Protein AF-A0A1M3PMY9-F1 (afdb_monomer_lite)

Structure (mmCIF, N/CA/C/O backbone):
data_AF-A0A1M3PMY9-F1
#
_entry.id   AF-A0A1M3PMY9-F1
#
loop_
_atom_site.group_PDB
_atom_site.id
_atom_site.type_symbol
_atom_site.label_atom_id
_atom_site.label_alt_id
_atom_site.label_comp_id
_atom_site.label_asym_id
_atom_site.label_entity_id
_atom_site.label_seq_id
_atom_site.pdbx_PDB_ins_code
_atom_site.Cartn_x
_atom_site.Cartn_y
_atom_site.Cartn_z
_atom_site.occupancy
_atom_site.B_iso_or_equiv
_atom_site.auth_seq_id
_atom_site.auth_comp_id
_atom_site.auth_asym_id
_atom_site.auth_atom_id
_atom_site.pdbx_PDB_model_num
ATOM 1 N N . MET A 1 1 ? 78.419 -14.421 -3.689 1.00 42.69 1 MET A N 1
ATOM 2 C CA . MET A 1 1 ? 77.241 -13.734 -4.264 1.00 42.69 1 MET A CA 1
ATOM 3 C C . MET A 1 1 ? 76.016 -14.250 -3.534 1.00 42.69 1 MET A C 1
ATOM 5 O O . MET A 1 1 ? 75.749 -15.440 -3.606 1.00 42.69 1 MET A O 1
ATOM 9 N N . VAL A 1 2 ? 75.367 -13.396 -2.744 1.00 37.84 2 VAL A N 1
ATOM 10 C CA . VAL A 1 2 ? 74.189 -13.739 -1.932 1.00 37.84 2 VAL A CA 1
ATOM 11 C C . VAL A 1 2 ? 72.950 -13.331 -2.726 1.00 37.84 2 VAL A C 1
ATOM 13 O O . VAL A 1 2 ? 72.826 -12.165 -3.094 1.00 37.84 2 VAL A O 1
ATOM 16 N N . LEU A 1 3 ? 72.078 -14.292 -3.039 1.00 40.91 3 LEU A N 1
ATOM 17 C CA . LEU A 1 3 ? 70.825 -14.070 -3.760 1.00 40.91 3 LEU A CA 1
ATOM 18 C C . LEU A 1 3 ? 69.735 -13.730 -2.732 1.00 40.91 3 LEU A C 1
ATOM 20 O O . LEU A 1 3 ? 69.385 -14.564 -1.899 1.00 40.91 3 LEU A O 1
ATOM 24 N N . ALA A 1 4 ? 69.258 -12.487 -2.748 1.00 42.19 4 ALA A N 1
ATOM 25 C CA . ALA A 1 4 ? 68.254 -11.982 -1.818 1.00 42.19 4 ALA A CA 1
ATOM 26 C C . ALA A 1 4 ? 66.830 -12.354 -2.269 1.00 42.19 4 ALA A C 1
ATOM 28 O O . ALA A 1 4 ? 66.429 -12.052 -3.392 1.00 42.19 4 ALA A O 1
ATOM 29 N N . CYS A 1 5 ? 66.060 -12.964 -1.362 1.00 43.81 5 CYS A N 1
ATOM 30 C CA . CYS A 1 5 ? 64.600 -13.006 -1.407 1.00 43.81 5 CYS A CA 1
ATOM 31 C C . CYS A 1 5 ? 64.038 -11.580 -1.325 1.00 43.81 5 CYS A C 1
ATOM 33 O O . CYS A 1 5 ? 64.353 -10.859 -0.380 1.00 43.81 5 CYS A O 1
ATOM 35 N N . LEU A 1 6 ? 63.158 -11.199 -2.252 1.00 43.50 6 LEU A N 1
ATOM 36 C CA . LEU A 1 6 ? 62.358 -9.979 -2.143 1.00 43.50 6 LEU A CA 1
ATOM 37 C C . LEU A 1 6 ? 60.877 -10.321 -2.299 1.00 43.50 6 LEU A C 1
ATOM 39 O O . LEU A 1 6 ? 60.413 -10.774 -3.343 1.00 43.50 6 LEU A O 1
ATOM 43 N N . MET A 1 7 ? 60.179 -10.141 -1.180 1.00 42.00 7 MET A N 1
ATOM 44 C CA . MET A 1 7 ? 58.737 -10.227 -1.010 1.00 42.00 7 MET A CA 1
ATOM 45 C C . MET A 1 7 ? 58.023 -9.107 -1.778 1.00 42.00 7 MET A C 1
ATOM 47 O O . MET A 1 7 ? 58.527 -7.991 -1.895 1.00 42.00 7 MET A O 1
ATOM 51 N N . ALA A 1 8 ? 56.819 -9.417 -2.256 1.00 44.62 8 ALA A N 1
ATOM 52 C CA . ALA A 1 8 ? 55.877 -8.470 -2.841 1.00 44.62 8 ALA A CA 1
ATOM 53 C C . ALA A 1 8 ? 55.424 -7.392 -1.837 1.00 44.62 8 ALA A C 1
ATOM 55 O O . ALA A 1 8 ? 55.415 -7.628 -0.627 1.00 44.62 8 ALA A O 1
ATOM 56 N N . PRO A 1 9 ? 54.883 -6.276 -2.350 1.00 41.00 9 PRO A N 1
ATOM 57 C CA . PRO A 1 9 ? 53.595 -5.837 -1.832 1.00 41.00 9 PRO A CA 1
ATOM 58 C C . PRO A 1 9 ? 52.568 -5.670 -2.957 1.00 41.00 9 PRO A C 1
ATOM 60 O O . PRO A 1 9 ? 52.770 -4.956 -3.945 1.00 41.00 9 PRO A O 1
ATOM 63 N N . ALA A 1 10 ? 51.435 -6.348 -2.766 1.00 44.97 10 ALA A N 1
ATOM 64 C CA . ALA A 1 10 ? 50.210 -6.143 -3.517 1.00 44.97 10 ALA A CA 1
ATOM 65 C C . ALA A 1 10 ? 49.836 -4.657 -3.470 1.00 44.97 10 ALA A C 1
ATOM 67 O O . ALA A 1 10 ? 49.647 -4.083 -2.398 1.00 44.97 10 ALA A O 1
ATOM 68 N N . HIS A 1 11 ? 49.761 -4.028 -4.639 1.00 41.50 11 HIS A N 1
ATOM 69 C CA . HIS A 1 11 ? 49.242 -2.676 -4.757 1.00 41.50 11 HIS A CA 1
ATOM 70 C C . HIS A 1 11 ? 47.743 -2.717 -4.457 1.00 41.50 11 HIS A C 1
ATOM 72 O O . HIS A 1 11 ? 46.951 -3.223 -5.251 1.00 41.50 11 HIS A O 1
ATOM 78 N N . ALA A 1 12 ? 47.363 -2.202 -3.289 1.00 42.66 12 ALA A N 1
ATOM 79 C CA . ALA A 1 12 ? 45.987 -1.850 -2.993 1.00 42.66 12 ALA A CA 1
ATOM 80 C C . ALA A 1 12 ? 45.565 -0.750 -3.977 1.00 42.66 12 ALA A C 1
ATOM 82 O O . ALA A 1 12 ? 46.104 0.357 -3.953 1.00 42.66 12 ALA A O 1
ATOM 83 N N . GLN A 1 13 ? 44.637 -1.071 -4.877 1.00 45.00 13 GLN A N 1
ATOM 84 C CA . GLN A 1 13 ? 43.994 -0.058 -5.704 1.00 45.00 13 GLN A CA 1
ATOM 85 C C . GLN A 1 13 ? 43.184 0.878 -4.793 1.00 45.00 13 GLN A C 1
ATOM 87 O O . GLN A 1 13 ? 42.475 0.391 -3.907 1.00 45.00 13 GLN A O 1
ATOM 92 N N . PRO A 1 14 ? 43.263 2.205 -4.977 1.00 42.38 14 PRO A N 1
ATOM 93 C CA . PRO A 1 14 ? 42.414 3.128 -4.245 1.00 42.38 14 PRO A CA 1
ATOM 94 C C . PRO A 1 14 ? 40.963 2.927 -4.694 1.00 42.38 14 PRO A C 1
ATOM 96 O O . PRO A 1 14 ? 40.607 3.209 -5.837 1.00 42.38 14 PRO A O 1
ATOM 99 N N . VAL A 1 15 ? 40.125 2.423 -3.786 1.00 52.16 15 VAL A N 1
ATOM 100 C CA . VAL A 1 15 ? 38.668 2.431 -3.942 1.00 52.16 15 VAL A CA 1
ATOM 101 C C . VAL A 1 15 ? 38.240 3.895 -3.919 1.00 52.16 15 VAL A C 1
ATOM 103 O O . VAL A 1 15 ? 38.263 4.542 -2.871 1.00 52.16 15 VAL A O 1
ATOM 106 N N . ALA A 1 16 ? 37.921 4.440 -5.091 1.00 47.22 16 ALA A N 1
ATOM 107 C CA . ALA A 1 16 ? 37.333 5.765 -5.196 1.00 47.22 16 ALA A CA 1
ATOM 108 C C . ALA A 1 16 ? 35.998 5.785 -4.426 1.00 47.22 16 ALA A C 1
ATOM 110 O O . ALA A 1 16 ? 35.236 4.818 -4.513 1.00 47.22 16 ALA A O 1
ATOM 111 N N . PRO A 1 17 ? 35.694 6.852 -3.670 1.00 42.84 17 PRO A N 1
ATOM 112 C CA . PRO A 1 17 ? 34.413 6.973 -2.992 1.00 42.84 17 PRO A CA 1
ATOM 113 C C . PRO A 1 17 ? 33.305 7.077 -4.046 1.00 42.84 17 PRO A C 1
ATOM 115 O O . PRO A 1 17 ? 33.266 8.032 -4.821 1.00 42.84 17 PRO A O 1
ATOM 118 N N . SER A 1 18 ? 32.424 6.077 -4.096 1.00 43.97 18 SER A N 1
ATOM 119 C CA . SER A 1 18 ? 31.231 6.099 -4.941 1.00 43.97 18 SER A CA 1
ATOM 120 C C . SER A 1 18 ? 30.396 7.337 -4.610 1.00 43.97 18 SER A C 1
ATOM 122 O O . SER A 1 18 ? 29.996 7.542 -3.462 1.00 43.97 18 SER A O 1
ATOM 124 N N . ALA A 1 19 ? 30.148 8.174 -5.617 1.00 38.25 19 ALA A N 1
ATOM 125 C CA . ALA A 1 19 ? 29.196 9.268 -5.519 1.00 38.25 19 ALA A CA 1
ATOM 126 C C . ALA A 1 19 ? 27.794 8.705 -5.194 1.00 38.25 19 ALA A C 1
ATOM 128 O O . ALA A 1 19 ? 27.463 7.602 -5.634 1.00 38.25 19 ALA A O 1
ATOM 129 N N . PRO A 1 20 ? 26.932 9.444 -4.474 1.00 45.59 20 PRO A N 1
ATOM 130 C CA . PRO A 1 20 ? 25.605 8.971 -4.057 1.00 45.59 20 PRO A CA 1
ATOM 131 C C . PRO A 1 20 ? 24.58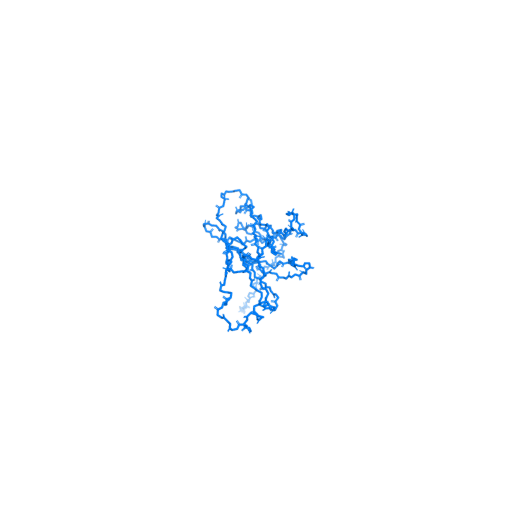1 8.787 -5.206 1.00 45.59 20 PRO A C 1
ATOM 133 O O . PRO A 1 20 ? 23.383 8.734 -4.948 1.00 45.59 20 PRO A O 1
ATOM 136 N N . GLY A 1 21 ? 25.023 8.684 -6.466 1.00 41.56 21 GLY A N 1
ATOM 137 C CA . GLY A 1 21 ? 24.173 8.568 -7.659 1.00 41.56 21 GLY A CA 1
ATOM 138 C C . GLY A 1 21 ? 24.141 7.195 -8.346 1.00 41.56 21 GLY A C 1
ATOM 139 O O . GLY A 1 21 ? 23.294 6.995 -9.207 1.00 41.56 21 GLY A O 1
ATOM 140 N N . ASP A 1 22 ? 24.997 6.237 -7.970 1.00 38.91 22 ASP A N 1
ATOM 141 C CA . ASP A 1 22 ? 25.243 5.014 -8.768 1.00 38.91 22 ASP A CA 1
ATOM 142 C C . ASP A 1 22 ? 24.515 3.736 -8.291 1.00 38.91 22 ASP A C 1
ATOM 144 O O . ASP A 1 22 ? 24.884 2.623 -8.660 1.00 38.91 22 ASP A O 1
ATOM 148 N N . LEU A 1 23 ? 23.454 3.849 -7.484 1.00 45.88 23 LEU A N 1
ATOM 149 C CA . LEU A 1 23 ? 22.670 2.679 -7.034 1.00 45.88 23 LEU A CA 1
ATOM 150 C C . LEU A 1 23 ? 21.370 2.447 -7.820 1.00 45.88 23 LEU A C 1
ATOM 152 O O . LEU A 1 23 ? 20.633 1.502 -7.530 1.00 45.88 23 LEU A O 1
ATOM 156 N N . ILE A 1 24 ? 21.083 3.268 -8.832 1.00 49.84 24 ILE A N 1
ATOM 157 C CA . ILE A 1 24 ? 19.948 3.059 -9.739 1.00 49.84 24 ILE A CA 1
ATOM 158 C C . ILE A 1 24 ? 20.391 2.048 -10.803 1.00 49.84 24 ILE A C 1
ATOM 160 O O . ILE A 1 24 ? 20.756 2.399 -11.921 1.00 49.84 24 ILE A O 1
ATOM 164 N N . GLY A 1 25 ? 20.433 0.766 -10.430 1.00 51.59 25 GLY A N 1
ATOM 165 C CA . GLY A 1 25 ? 20.660 -0.315 -11.391 1.00 51.59 25 GLY A CA 1
ATOM 166 C C . GLY A 1 25 ? 19.602 -0.287 -12.501 1.00 51.59 25 GLY A C 1
ATOM 167 O O . GLY A 1 25 ? 18.469 0.137 -12.260 1.00 51.59 25 GLY A O 1
ATOM 168 N N . ALA A 1 26 ? 19.957 -0.770 -13.697 1.00 58.06 26 ALA A N 1
ATOM 169 C CA . ALA A 1 26 ? 19.119 -0.765 -14.909 1.00 58.06 26 ALA A CA 1
ATOM 170 C C . ALA A 1 26 ? 17.713 -1.388 -14.736 1.00 58.06 26 ALA A C 1
ATOM 172 O O . ALA A 1 26 ? 16.819 -1.147 -15.539 1.00 58.06 26 ALA A O 1
ATOM 173 N N . ASP A 1 27 ? 17.503 -2.139 -13.656 1.00 73.19 27 ASP A N 1
ATOM 174 C CA . ASP A 1 27 ? 16.260 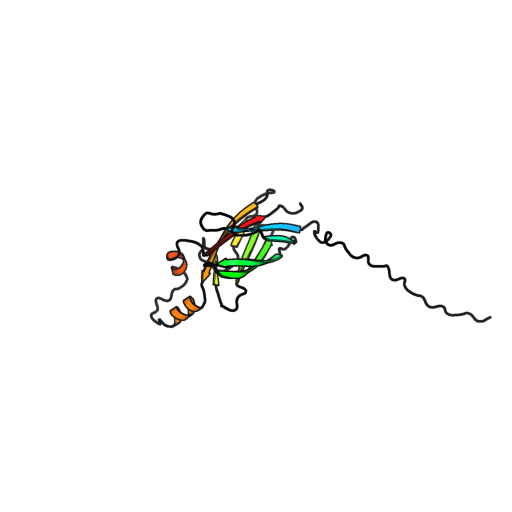-2.836 -13.332 1.00 73.19 27 ASP A CA 1
ATOM 175 C C . ASP A 1 27 ? 15.493 -2.215 -12.152 1.00 73.19 27 ASP A C 1
ATOM 177 O O . ASP A 1 27 ? 14.649 -2.865 -11.526 1.00 73.19 27 ASP A O 1
ATOM 181 N N . THR A 1 28 ? 15.788 -0.962 -11.806 1.00 83.50 28 THR A N 1
ATOM 182 C CA . THR A 1 28 ? 15.063 -0.239 -10.757 1.00 83.50 28 THR A CA 1
ATOM 183 C C . THR A 1 28 ? 13.825 0.471 -11.309 1.00 83.50 28 THR A C 1
ATOM 185 O O . THR A 1 28 ? 13.784 0.969 -12.433 1.00 83.50 28 THR A O 1
ATOM 188 N N . ARG A 1 29 ? 12.768 0.488 -10.500 1.00 86.88 29 ARG A N 1
ATOM 189 C CA . ARG A 1 29 ? 11.510 1.195 -10.737 1.00 86.88 29 ARG A CA 1
ATOM 190 C C . ARG A 1 29 ? 11.345 2.259 -9.675 1.00 86.88 29 ARG A C 1
ATOM 192 O O . ARG A 1 29 ? 11.415 1.956 -8.485 1.00 86.88 29 ARG A O 1
ATOM 199 N N . LEU A 1 30 ? 11.068 3.485 -10.101 1.00 90.38 30 LEU A N 1
ATOM 200 C CA . LEU A 1 30 ? 10.654 4.530 -9.179 1.00 90.38 30 LEU A CA 1
ATOM 201 C C . LEU A 1 30 ? 9.173 4.342 -8.840 1.00 90.38 30 LEU A C 1
ATOM 203 O O . LEU A 1 30 ? 8.321 4.280 -9.734 1.00 90.38 30 LEU A O 1
ATOM 207 N N . VAL A 1 31 ? 8.875 4.255 -7.548 1.00 93.00 31 VAL A N 1
ATOM 208 C CA . VAL A 1 31 ? 7.508 4.246 -7.033 1.00 93.00 31 VAL A CA 1
ATOM 209 C C . VAL A 1 31 ? 7.300 5.504 -6.217 1.00 93.00 31 VAL A C 1
ATOM 211 O O . VAL A 1 31 ? 7.995 5.734 -5.227 1.00 93.00 31 VAL A O 1
ATOM 214 N N . LYS A 1 32 ? 6.324 6.307 -6.629 1.00 95.50 32 LYS A N 1
ATOM 215 C CA . LYS A 1 32 ? 5.895 7.487 -5.890 1.00 95.50 32 LYS A CA 1
ATOM 216 C C . LYS A 1 32 ? 4.627 7.162 -5.114 1.00 95.50 32 LYS A C 1
ATOM 218 O O . LYS A 1 32 ? 3.661 6.648 -5.675 1.00 95.50 32 LYS A O 1
ATOM 223 N N . ILE A 1 33 ? 4.657 7.433 -3.817 1.00 96.44 33 ILE A N 1
ATOM 224 C CA . ILE A 1 33 ? 3.622 7.067 -2.854 1.00 96.44 33 ILE A CA 1
ATOM 225 C C . ILE A 1 33 ? 3.094 8.351 -2.235 1.00 96.44 33 ILE A C 1
ATOM 227 O O . ILE A 1 33 ? 3.855 9.153 -1.697 1.00 96.44 33 ILE A O 1
ATOM 231 N N . ILE A 1 34 ? 1.786 8.555 -2.322 1.00 96.50 34 ILE A N 1
ATOM 232 C CA . ILE A 1 34 ? 1.131 9.779 -1.869 1.00 96.50 34 ILE A CA 1
ATOM 233 C C . ILE A 1 34 ? -0.010 9.373 -0.951 1.00 96.50 34 ILE A C 1
ATOM 235 O O . ILE A 1 34 ? -0.890 8.621 -1.367 1.00 96.50 34 ILE A O 1
ATOM 239 N N . GLN A 1 35 ? -0.020 9.868 0.284 1.00 96.00 35 GLN A N 1
ATOM 240 C CA . GLN A 1 35 ? -1.216 9.763 1.108 1.00 96.00 35 GLN A CA 1
ATOM 241 C C . GLN A 1 35 ? -2.253 10.769 0.605 1.00 96.00 35 GLN A C 1
ATOM 243 O O . GLN A 1 35 ? -1.920 11.928 0.371 1.00 96.00 35 GLN A O 1
ATOM 248 N N . LEU A 1 36 ? -3.497 10.334 0.430 1.00 95.38 36 LEU A N 1
ATOM 249 C CA . LEU A 1 36 ? -4.610 11.206 0.073 1.00 95.38 36 LEU A CA 1
ATOM 250 C C . LEU A 1 36 ? -5.515 11.444 1.283 1.00 95.38 36 LEU A C 1
ATOM 252 O O . LEU A 1 36 ? -5.692 10.566 2.129 1.00 95.38 36 LEU A O 1
ATOM 256 N N . GLY A 1 37 ? -6.093 12.640 1.336 1.00 90.62 37 GLY A N 1
ATOM 257 C CA . GLY A 1 37 ? -7.127 13.011 2.291 1.00 90.62 37 GLY A CA 1
ATOM 258 C C . GLY A 1 37 ? -8.540 12.692 1.796 1.00 90.62 37 GLY A C 1
ATOM 259 O O . GLY A 1 37 ? -8.717 12.202 0.679 1.00 90.62 37 GLY A O 1
ATOM 260 N N . PRO A 1 38 ? -9.571 13.006 2.603 1.00 81.56 38 PRO A N 1
ATOM 261 C CA . PRO A 1 38 ? -10.967 12.689 2.287 1.00 81.56 38 PRO A CA 1
ATOM 262 C C . PRO A 1 38 ? -11.521 13.332 1.005 1.00 81.56 38 PRO A C 1
ATOM 264 O O . PRO A 1 38 ? -12.530 12.863 0.491 1.00 81.56 38 PRO A O 1
ATOM 267 N N . ALA A 1 39 ? -10.895 14.397 0.493 1.00 83.94 39 ALA A N 1
ATOM 268 C CA . ALA A 1 39 ? -11.256 15.043 -0.773 1.00 83.94 39 ALA A CA 1
ATOM 269 C C . ALA A 1 39 ? -10.230 14.747 -1.887 1.00 83.94 39 ALA A C 1
ATOM 271 O O . ALA A 1 39 ? -10.051 15.557 -2.794 1.00 83.94 39 ALA A O 1
ATOM 272 N N . GLU A 1 40 ? -9.524 13.614 -1.786 1.00 85.19 40 GLU A N 1
ATOM 273 C CA . GLU A 1 40 ? -8.493 13.146 -2.726 1.00 85.19 40 GLU A CA 1
ATOM 274 C C . GLU A 1 40 ? -7.300 14.101 -2.914 1.00 85.19 40 GLU A C 1
ATOM 276 O O . GLU A 1 40 ? -6.496 13.952 -3.839 1.00 85.19 40 GLU A O 1
ATOM 281 N N . GLN A 1 41 ? -7.137 15.068 -2.013 1.00 91.62 41 GLN A N 1
ATOM 282 C CA . GLN A 1 41 ? -5.982 15.953 -2.012 1.00 91.62 41 GLN A CA 1
ATOM 283 C C . GLN A 1 41 ? -4.764 15.250 -1.392 1.00 91.62 41 GLN A C 1
ATOM 285 O O . GLN A 1 41 ? -4.922 14.528 -0.404 1.00 91.62 41 GLN A O 1
ATOM 290 N N . PRO A 1 42 ? -3.544 15.469 -1.912 1.00 92.62 42 PRO A N 1
ATOM 291 C CA . PRO A 1 42 ? -2.328 15.002 -1.260 1.00 92.62 42 PRO A CA 1
ATOM 292 C C . PRO A 1 42 ? -2.226 15.519 0.177 1.00 92.62 42 PRO A C 1
ATOM 294 O O . PRO A 1 42 ? -2.395 16.711 0.441 1.00 92.62 42 PRO A O 1
ATOM 297 N N . MET A 1 43 ? -1.937 14.611 1.101 1.00 91.00 43 MET A N 1
ATOM 298 C CA . MET A 1 43 ? -1.603 14.908 2.485 1.00 91.00 43 MET A CA 1
ATOM 299 C C . MET A 1 43 ? -0.090 14.793 2.654 1.00 91.00 43 MET A C 1
ATOM 301 O O . MET A 1 43 ? 0.451 13.690 2.690 1.00 91.00 43 MET A O 1
ATOM 305 N N . GLY A 1 44 ? 0.580 15.940 2.768 1.00 87.44 44 GLY A N 1
ATOM 306 C CA . GLY A 1 44 ? 2.034 16.011 2.912 1.00 87.44 44 GLY A CA 1
ATOM 307 C C . GLY A 1 44 ? 2.801 15.745 1.615 1.00 87.44 44 GLY A C 1
ATOM 308 O O . GLY A 1 44 ? 2.229 15.687 0.523 1.00 87.44 44 GLY A O 1
ATOM 309 N N . ASP A 1 45 ? 4.119 15.616 1.756 1.00 90.06 45 ASP A N 1
ATOM 310 C CA . ASP A 1 45 ? 5.016 15.396 0.628 1.00 90.06 45 ASP A CA 1
ATOM 311 C C . ASP A 1 45 ? 4.975 13.934 0.150 1.00 90.06 45 ASP A C 1
ATOM 313 O O . ASP A 1 45 ? 4.917 13.010 0.969 1.00 90.06 45 ASP A O 1
ATOM 317 N N . PRO A 1 46 ? 5.036 13.690 -1.172 1.00 93.19 46 PRO A N 1
ATOM 318 C CA . PRO A 1 46 ? 5.177 12.346 -1.711 1.00 93.19 46 PRO A CA 1
ATOM 319 C C . PRO A 1 46 ? 6.446 11.652 -1.215 1.00 93.19 46 PRO A C 1
ATOM 321 O O . PRO A 1 46 ? 7.521 12.250 -1.172 1.00 93.19 46 PRO A O 1
ATOM 324 N N . VAL A 1 47 ? 6.339 10.355 -0.940 1.00 94.50 47 VAL A N 1
ATOM 325 C CA . VAL A 1 47 ? 7.495 9.496 -0.675 1.00 94.50 47 VAL A CA 1
ATOM 326 C C . VAL A 1 47 ? 7.885 8.798 -1.970 1.00 94.50 47 VAL A C 1
ATOM 328 O O . VAL A 1 47 ? 7.080 8.079 -2.561 1.00 94.50 47 VAL A O 1
ATOM 331 N N . GLU A 1 48 ? 9.123 8.995 -2.409 1.00 93.81 48 GLU A N 1
ATOM 332 C CA . GLU A 1 48 ? 9.669 8.343 -3.598 1.00 93.81 48 GLU A CA 1
ATOM 333 C C . GLU A 1 48 ? 10.661 7.255 -3.196 1.00 93.81 48 GLU A C 1
ATOM 335 O O . GLU A 1 48 ? 11.548 7.465 -2.367 1.00 93.81 48 GLU A O 1
ATOM 340 N N . VAL A 1 49 ? 10.482 6.066 -3.768 1.00 92.56 49 VAL A N 1
ATOM 341 C CA . VAL A 1 49 ? 11.271 4.882 -3.433 1.00 92.56 49 VAL A CA 1
ATOM 342 C C . VAL A 1 49 ? 11.765 4.247 -4.722 1.00 92.56 49 VAL A C 1
ATOM 344 O O . VAL A 1 49 ? 10.977 3.917 -5.609 1.00 92.56 49 VAL A O 1
ATOM 347 N N . ALA A 1 50 ? 13.079 4.070 -4.825 1.00 91.44 50 ALA A N 1
ATOM 348 C CA . ALA A 1 50 ? 13.686 3.284 -5.887 1.00 91.44 50 ALA A CA 1
ATOM 349 C C . ALA A 1 50 ? 13.635 1.803 -5.495 1.00 91.44 50 ALA A C 1
ATOM 351 O O . ALA A 1 50 ? 14.217 1.388 -4.492 1.00 91.44 50 ALA A O 1
ATOM 352 N N . CYS A 1 51 ? 12.914 1.007 -6.276 1.00 91.00 51 CYS A N 1
ATOM 353 C CA . CYS A 1 51 ? 12.659 -0.396 -5.989 1.00 91.00 51 CYS A CA 1
ATOM 354 C C . CYS A 1 51 ? 13.321 -1.272 -7.055 1.00 91.00 51 CYS A C 1
ATOM 356 O O . CYS A 1 51 ? 13.089 -1.032 -8.237 1.00 91.00 51 CYS A O 1
ATOM 358 N N . PRO A 1 52 ? 14.123 -2.290 -6.699 1.00 90.81 52 PRO A N 1
ATOM 359 C CA . PRO A 1 52 ? 14.658 -3.226 -7.685 1.00 90.81 52 PRO A CA 1
ATOM 360 C C . PRO A 1 52 ? 13.529 -4.041 -8.334 1.00 90.81 52 PRO A C 1
ATOM 362 O O . PRO A 1 52 ? 12.390 -4.042 -7.860 1.00 90.81 52 PRO A O 1
ATOM 365 N N . ALA A 1 53 ? 13.849 -4.791 -9.390 1.00 86.50 53 ALA A N 1
ATOM 366 C CA . ALA A 1 53 ? 12.873 -5.591 -10.132 1.00 86.50 53 ALA A CA 1
ATOM 367 C C . ALA A 1 53 ? 12.113 -6.630 -9.293 1.00 86.50 53 ALA A C 1
ATOM 369 O O . ALA A 1 53 ? 11.036 -7.049 -9.702 1.00 86.50 53 ALA A O 1
ATOM 370 N N . SER A 1 54 ? 12.628 -7.039 -8.130 1.00 89.75 54 SER A N 1
ATOM 371 C CA . SER A 1 54 ? 11.925 -7.929 -7.196 1.00 89.75 54 SER A CA 1
ATOM 372 C C . SER A 1 54 ? 10.922 -7.203 -6.291 1.00 89.75 54 SER A C 1
ATOM 374 O O . SER A 1 54 ? 10.013 -7.838 -5.754 1.00 89.75 54 SER A O 1
ATOM 376 N N . GLY A 1 55 ? 11.049 -5.884 -6.134 1.00 92.56 55 GLY A N 1
ATOM 377 C CA . GLY A 1 55 ? 10.285 -5.087 -5.182 1.00 92.56 55 GLY A CA 1
ATOM 378 C C . GLY A 1 55 ? 11.123 -4.532 -4.029 1.00 92.56 55 GLY A C 1
ATOM 379 O O . GLY A 1 55 ? 12.338 -4.686 -3.976 1.00 92.56 55 GLY A O 1
ATOM 380 N N . CYS A 1 56 ? 10.475 -3.841 -3.102 1.00 94.25 56 CYS A N 1
ATOM 381 C CA . CYS A 1 56 ? 11.118 -3.067 -2.044 1.00 94.25 56 CYS A CA 1
ATOM 382 C C . CYS A 1 56 ? 10.212 -2.958 -0.817 1.00 94.25 56 CYS A C 1
ATOM 384 O O . CYS A 1 56 ? 9.017 -3.267 -0.860 1.00 94.25 56 CYS A O 1
ATOM 386 N N . GLN A 1 57 ? 10.783 -2.456 0.274 1.00 95.38 57 GLN A N 1
ATOM 387 C CA . GLN A 1 57 ? 10.027 -2.020 1.437 1.00 95.38 57 GLN A CA 1
ATOM 388 C C . GLN A 1 57 ? 10.324 -0.554 1.735 1.00 95.38 57 GLN A C 1
ATOM 390 O O . GLN A 1 57 ? 11.455 -0.103 1.565 1.00 95.38 57 GLN A O 1
ATOM 395 N N . ALA A 1 58 ? 9.316 0.171 2.205 1.00 93.88 58 ALA A N 1
ATOM 396 C CA . ALA A 1 58 ? 9.432 1.569 2.588 1.00 93.88 58 ALA A CA 1
ATOM 397 C C . ALA A 1 58 ? 8.704 1.819 3.906 1.00 93.88 58 ALA A C 1
ATOM 399 O O . ALA A 1 58 ? 7.562 1.394 4.091 1.00 93.88 58 ALA A O 1
ATOM 400 N N . LEU A 1 59 ? 9.368 2.512 4.830 1.00 93.50 59 LEU A N 1
ATOM 401 C CA . LEU A 1 59 ? 8.739 2.978 6.057 1.00 93.50 59 LEU A CA 1
ATOM 402 C C . LEU A 1 59 ? 8.044 4.311 5.771 1.00 93.50 59 LEU A C 1
ATOM 404 O O . LEU A 1 59 ? 8.703 5.315 5.519 1.00 93.50 59 LEU A O 1
ATOM 408 N N . LEU A 1 60 ? 6.718 4.309 5.811 1.00 93.19 60 LEU A N 1
ATOM 409 C CA . LEU A 1 60 ? 5.879 5.457 5.511 1.00 93.19 60 LEU A CA 1
ATOM 410 C C . LEU A 1 60 ? 5.399 6.129 6.802 1.00 93.19 60 LEU A C 1
ATOM 412 O O . LEU A 1 60 ? 4.800 5.452 7.647 1.00 93.19 60 LEU A O 1
ATOM 416 N N . PRO A 1 61 ? 5.624 7.443 6.966 1.00 91.69 61 PRO A N 1
ATOM 417 C CA . PRO A 1 61 ? 4.904 8.242 7.945 1.00 91.69 61 PRO A CA 1
ATOM 418 C C . PRO A 1 61 ? 3.513 8.559 7.382 1.00 91.69 61 PRO A C 1
ATOM 420 O O . PRO A 1 61 ? 3.393 9.333 6.438 1.00 91.69 61 PRO A O 1
ATOM 423 N N . LEU A 1 62 ? 2.467 7.948 7.936 1.00 91.19 62 LEU A N 1
ATOM 424 C CA . LEU A 1 62 ? 1.083 8.174 7.513 1.00 91.19 62 LEU A CA 1
ATOM 425 C C . LEU A 1 62 ? 0.290 8.807 8.651 1.00 91.19 62 LEU A C 1
ATOM 427 O O . LEU A 1 62 ? 0.512 8.496 9.817 1.00 91.19 62 LEU A O 1
ATOM 431 N N . THR A 1 63 ? -0.655 9.678 8.320 1.00 89.12 63 THR A N 1
ATOM 432 C CA . THR A 1 63 ? -1.565 10.272 9.308 1.00 89.12 63 THR A CA 1
ATOM 433 C C . THR A 1 63 ? -2.850 9.457 9.382 1.00 89.12 63 THR A C 1
ATOM 435 O O . THR A 1 63 ? -3.511 9.277 8.365 1.00 89.12 63 THR A O 1
ATOM 438 N N . VAL A 1 64 ? -3.218 8.984 10.570 1.00 85.94 64 VAL A N 1
ATOM 439 C CA . VAL A 1 64 ? -4.444 8.213 10.832 1.00 85.94 64 VAL A CA 1
ATOM 440 C C . VAL A 1 64 ? -5.188 8.899 11.967 1.00 85.94 64 VAL A C 1
ATOM 442 O O . VAL A 1 64 ? -4.601 9.123 13.020 1.00 85.94 64 VAL A O 1
ATOM 445 N N . ASP A 1 65 ? -6.455 9.272 11.775 1.00 82.06 65 ASP A N 1
ATOM 446 C CA . ASP A 1 65 ? -7.247 9.996 12.788 1.00 82.06 65 ASP A CA 1
ATOM 447 C C . ASP A 1 65 ? -6.543 11.260 13.339 1.00 82.06 65 ASP A C 1
ATOM 449 O O . ASP A 1 65 ? -6.637 11.587 14.520 1.00 82.06 65 ASP A O 1
ATOM 453 N N . SER A 1 66 ? -5.818 11.988 12.482 1.00 81.62 66 SER A N 1
ATOM 454 C CA . SER A 1 66 ? -4.967 13.145 12.844 1.00 81.62 66 SER A CA 1
ATOM 455 C C . SER A 1 66 ? -3.726 12.824 13.692 1.00 81.62 66 SER A C 1
ATOM 457 O O . SER A 1 66 ? -3.051 13.743 14.158 1.00 81.62 66 SER A O 1
ATOM 459 N N . LEU A 1 67 ? -3.385 11.547 13.873 1.00 83.62 67 LEU A N 1
ATOM 460 C CA . LEU A 1 67 ? -2.178 11.106 14.568 1.00 83.62 67 LEU A CA 1
ATOM 461 C C . LEU A 1 67 ? -1.145 10.563 13.569 1.00 83.62 67 LEU A C 1
ATOM 463 O O . LEU A 1 67 ? -1.490 9.737 12.721 1.00 83.62 67 LEU A O 1
ATOM 467 N N . PRO A 1 68 ? 0.127 10.991 13.650 1.00 86.44 68 PRO A N 1
ATOM 468 C CA . PRO A 1 68 ? 1.178 10.425 12.821 1.00 86.44 68 PRO A CA 1
ATOM 469 C C . PRO A 1 68 ? 1.529 9.014 13.302 1.00 86.44 68 PRO A C 1
ATOM 471 O O . PRO A 1 68 ? 1.889 8.793 14.459 1.00 86.44 68 PRO A O 1
ATOM 474 N N . GLU A 1 69 ? 1.483 8.058 12.386 1.00 87.56 69 GLU A N 1
ATOM 475 C CA . GLU A 1 69 ? 1.805 6.656 12.609 1.00 87.56 69 GLU A CA 1
ATOM 476 C C . GLU A 1 69 ? 2.798 6.157 11.550 1.00 87.56 69 GLU A C 1
ATOM 478 O O . GLU A 1 69 ? 2.975 6.751 10.486 1.00 87.56 69 GLU A O 1
ATOM 483 N N . ARG A 1 70 ? 3.508 5.066 11.856 1.00 90.12 70 ARG A N 1
ATOM 484 C CA . ARG A 1 70 ? 4.505 4.485 10.948 1.00 90.12 70 ARG A CA 1
ATOM 485 C C . ARG A 1 70 ? 4.019 3.156 10.404 1.00 90.12 70 ARG A C 1
ATOM 487 O O . ARG A 1 70 ? 3.690 2.253 11.177 1.00 90.12 70 ARG A O 1
ATOM 494 N N . PHE A 1 71 ? 4.082 3.015 9.088 1.00 91.44 71 PHE A N 1
ATOM 495 C CA . PHE A 1 71 ? 3.692 1.802 8.385 1.00 91.44 71 PHE A CA 1
ATOM 496 C C . PHE A 1 71 ? 4.824 1.304 7.504 1.00 91.44 71 PHE A C 1
ATOM 498 O O . PHE A 1 71 ? 5.522 2.086 6.875 1.00 91.44 71 PHE A O 1
ATOM 505 N N . LEU A 1 72 ? 5.009 -0.006 7.446 1.00 93.00 72 LEU A N 1
ATOM 506 C CA . LEU A 1 72 ? 5.869 -0.639 6.464 1.00 93.00 72 LEU A CA 1
ATOM 507 C C . LEU A 1 72 ? 5.019 -0.982 5.245 1.00 93.00 72 LEU A C 1
ATOM 509 O O . LEU A 1 72 ? 4.125 -1.827 5.320 1.00 93.00 72 LEU A O 1
ATOM 513 N N . LEU A 1 73 ? 5.297 -0.318 4.131 1.00 94.94 73 LEU A N 1
ATOM 514 C CA . LEU A 1 73 ? 4.782 -0.701 2.829 1.00 94.94 73 LEU A CA 1
ATOM 515 C C . LEU A 1 73 ? 5.749 -1.706 2.207 1.00 94.94 73 LEU A C 1
ATOM 517 O O . LEU A 1 73 ? 6.943 -1.436 2.116 1.00 94.94 73 LEU A O 1
ATOM 521 N N . SER A 1 74 ? 5.233 -2.845 1.761 1.00 95.25 74 SER A N 1
ATOM 522 C CA . SER A 1 74 ? 5.968 -3.838 0.983 1.00 95.25 74 SER A CA 1
ATOM 523 C C . SER A 1 74 ? 5.378 -3.896 -0.418 1.00 95.25 74 SER A C 1
ATOM 525 O O . SER A 1 74 ? 4.188 -4.175 -0.575 1.00 95.25 74 SER A O 1
ATOM 527 N N . ILE A 1 75 ? 6.209 -3.648 -1.425 1.00 94.94 75 ILE A N 1
ATOM 528 C CA . ILE A 1 75 ? 5.852 -3.713 -2.842 1.00 94.94 75 ILE A CA 1
ATOM 529 C C . ILE A 1 75 ? 6.638 -4.869 -3.441 1.00 94.94 75 ILE A C 1
ATOM 531 O O . ILE A 1 75 ? 7.858 -4.892 -3.328 1.00 94.94 75 ILE A O 1
ATOM 535 N N . GLN A 1 76 ? 5.962 -5.814 -4.081 1.00 94.44 76 GLN A N 1
ATOM 536 C CA . GLN A 1 76 ? 6.594 -6.948 -4.747 1.00 94.44 76 GLN A CA 1
ATOM 537 C C . GLN A 1 76 ? 6.144 -7.004 -6.201 1.00 94.44 76 GLN A C 1
ATOM 539 O O . GLN A 1 76 ? 4.948 -7.097 -6.481 1.00 94.44 76 GLN A O 1
ATOM 544 N N . PHE A 1 77 ? 7.097 -6.964 -7.126 1.00 91.19 77 PHE A N 1
ATOM 545 C CA . PHE A 1 77 ? 6.809 -7.061 -8.552 1.00 91.19 77 PHE A CA 1
ATOM 546 C C . PHE A 1 77 ? 6.874 -8.520 -9.005 1.00 91.19 77 PHE A C 1
ATOM 548 O O . PHE A 1 77 ? 7.796 -9.258 -8.662 1.00 91.19 77 PHE A O 1
ATOM 555 N N . VAL A 1 78 ? 5.886 -8.933 -9.792 1.00 90.44 78 VAL A N 1
ATOM 556 C CA . VAL A 1 78 ? 5.810 -10.247 -10.439 1.00 90.44 78 VAL A CA 1
ATOM 557 C C . VAL A 1 78 ? 5.457 -10.060 -11.913 1.00 90.44 78 VAL A C 1
ATOM 559 O O . VAL A 1 78 ? 5.008 -8.996 -12.331 1.00 90.44 78 VAL A O 1
ATOM 562 N N . SER A 1 79 ? 5.628 -11.098 -12.730 1.00 86.25 79 SER A N 1
ATOM 563 C CA . SER A 1 79 ? 5.328 -11.021 -14.168 1.00 86.25 79 SER A CA 1
ATOM 564 C C . SER A 1 79 ? 3.881 -10.607 -14.464 1.00 86.25 79 SER A C 1
ATOM 566 O O . SER A 1 79 ? 3.632 -9.868 -15.410 1.00 86.25 79 SER A O 1
ATOM 568 N N . ALA A 1 80 ? 2.930 -11.049 -13.637 1.00 88.69 80 ALA A N 1
ATOM 569 C CA . ALA A 1 80 ? 1.509 -10.760 -13.808 1.00 88.69 80 ALA A CA 1
ATOM 570 C C . ALA A 1 80 ? 1.071 -9.390 -13.247 1.00 88.69 80 ALA A C 1
ATOM 572 O O . ALA A 1 80 ? -0.053 -8.955 -13.511 1.00 88.69 80 ALA A O 1
ATOM 573 N N . GLY A 1 81 ? 1.905 -8.709 -12.452 1.00 90.12 81 GLY A N 1
ATOM 574 C CA . GLY A 1 81 ? 1.483 -7.513 -11.725 1.00 90.12 81 GLY A CA 1
ATOM 575 C C . GLY A 1 81 ? 2.332 -7.171 -10.506 1.00 90.12 81 GLY A C 1
ATOM 576 O O . GLY A 1 81 ? 3.525 -7.450 -10.449 1.00 90.12 81 GLY A O 1
ATOM 577 N N . THR A 1 82 ? 1.705 -6.536 -9.523 1.00 91.94 82 THR A N 1
ATOM 578 C CA . THR A 1 82 ? 2.361 -6.051 -8.306 1.00 91.94 82 THR A CA 1
ATOM 579 C C . THR A 1 82 ? 1.533 -6.423 -7.087 1.00 91.94 82 THR A C 1
ATOM 581 O O . THR A 1 82 ? 0.333 -6.170 -7.056 1.00 91.94 82 THR A O 1
ATOM 584 N N . TYR A 1 83 ? 2.163 -6.990 -6.066 1.00 93.88 83 TYR A N 1
ATOM 585 C CA . TYR A 1 83 ? 1.560 -7.149 -4.749 1.00 93.88 83 TYR A CA 1
ATOM 586 C C . TYR A 1 83 ? 1.968 -5.984 -3.856 1.00 93.88 83 TYR A C 1
ATOM 588 O O . TYR A 1 83 ? 3.150 -5.663 -3.749 1.00 93.88 83 TYR A O 1
ATOM 596 N N . VAL A 1 84 ? 0.992 -5.367 -3.199 1.00 94.44 84 VAL A N 1
ATOM 597 C CA . VAL A 1 84 ? 1.208 -4.275 -2.251 1.00 94.44 84 VAL A CA 1
ATOM 598 C C . VAL A 1 84 ? 0.632 -4.674 -0.904 1.00 94.44 84 VAL A C 1
ATOM 600 O O . VAL A 1 84 ? -0.525 -5.075 -0.809 1.00 94.44 84 VAL A O 1
ATOM 603 N N . THR A 1 85 ? 1.437 -4.574 0.147 1.00 93.19 85 THR A N 1
ATOM 604 C CA . THR A 1 85 ? 1.012 -4.872 1.519 1.00 93.19 85 THR A CA 1
ATOM 605 C C . THR A 1 85 ? 1.384 -3.705 2.413 1.00 93.19 85 THR A C 1
ATOM 607 O O . THR A 1 85 ? 2.491 -3.184 2.303 1.00 93.19 85 THR A O 1
ATOM 610 N N . LEU A 1 86 ? 0.485 -3.312 3.309 1.00 92.25 86 LEU A N 1
ATOM 611 C CA . LEU A 1 86 ? 0.739 -2.298 4.324 1.00 92.25 86 LEU A CA 1
ATOM 612 C C . LEU A 1 86 ? 0.687 -2.971 5.697 1.00 92.25 86 LEU A C 1
ATOM 614 O O . LEU A 1 86 ? -0.200 -3.787 5.951 1.00 92.25 86 LEU A O 1
ATOM 618 N N . GLN A 1 87 ? 1.646 -2.660 6.563 1.00 90.19 87 GLN A N 1
ATOM 619 C CA . GLN A 1 87 ? 1.742 -3.224 7.910 1.00 90.19 87 GLN A CA 1
ATOM 620 C C . GLN A 1 87 ? 2.012 -2.110 8.925 1.00 90.19 87 GLN A C 1
ATOM 622 O O . GLN A 1 87 ? 2.888 -1.280 8.677 1.00 90.19 87 GLN A O 1
ATOM 627 N N . PRO A 1 88 ? 1.324 -2.069 10.074 1.00 87.31 88 PRO A N 1
ATOM 628 C CA . PRO A 1 88 ? 1.641 -1.103 11.114 1.00 87.31 88 PRO A CA 1
ATOM 629 C C . PRO A 1 88 ? 2.966 -1.480 11.782 1.00 87.31 88 PRO A C 1
ATOM 631 O O . PRO A 1 88 ? 3.283 -2.658 11.956 1.00 87.31 88 PRO A O 1
ATOM 634 N N . ARG A 1 89 ? 3.769 -0.477 12.143 1.00 86.06 89 ARG A N 1
ATOM 635 C CA . ARG A 1 89 ? 5.028 -0.668 12.889 1.00 86.06 89 ARG A CA 1
ATOM 636 C C . ARG A 1 89 ? 4.917 -0.285 14.361 1.00 86.06 89 ARG A C 1
ATOM 638 O O . ARG A 1 89 ? 5.875 -0.489 15.102 1.00 86.06 89 ARG A O 1
ATOM 645 N N . SER A 1 90 ? 3.790 0.291 14.774 1.00 68.31 90 SER A N 1
ATOM 646 C CA . SER A 1 90 ? 3.503 0.586 16.175 1.00 68.31 90 SER A CA 1
ATOM 647 C C . SER A 1 90 ? 3.284 -0.709 16.972 1.00 68.31 90 SER A C 1
ATOM 649 O O . SER A 1 90 ? 2.904 -1.739 16.428 1.00 68.31 90 SER A O 1
ATOM 651 N N . ILE A 1 91 ? 3.565 -0.656 18.279 1.00 56.53 91 ILE A N 1
ATOM 652 C CA . ILE A 1 91 ? 3.523 -1.807 19.207 1.00 56.53 91 ILE A CA 1
ATOM 653 C C . ILE A 1 91 ? 2.083 -2.323 19.426 1.00 56.53 91 ILE A C 1
ATOM 655 O O . ILE A 1 91 ? 1.883 -3.422 19.935 1.00 56.53 91 ILE A O 1
ATOM 659 N N . GLY A 1 92 ? 1.065 -1.564 19.011 1.00 58.72 92 GLY A N 1
ATOM 660 C CA . GLY A 1 92 ? -0.312 -2.045 18.986 1.00 58.72 92 GLY A CA 1
ATOM 661 C C . GLY A 1 92 ? -0.520 -3.018 17.829 1.00 58.72 92 GLY A C 1
ATOM 662 O O . GLY A 1 92 ? -0.212 -2.689 16.687 1.00 58.72 92 GLY A O 1
ATOM 663 N N . THR A 1 93 ? -1.080 -4.195 18.104 1.00 62.00 93 THR A N 1
ATOM 664 C CA . THR A 1 93 ? -1.540 -5.163 17.097 1.00 62.00 93 THR A CA 1
ATOM 665 C C . THR A 1 93 ? -2.738 -4.594 16.335 1.00 62.00 93 THR A C 1
ATOM 667 O O . THR A 1 93 ? -3.889 -4.948 16.570 1.00 62.00 93 THR A O 1
ATOM 670 N N . ALA A 1 94 ? -2.479 -3.633 15.452 1.00 72.38 94 ALA A N 1
ATOM 671 C CA . ALA A 1 94 ? -3.460 -3.146 14.504 1.00 72.38 94 ALA A CA 1
ATOM 672 C C . ALA A 1 94 ? -3.480 -4.066 13.278 1.00 72.38 94 ALA A C 1
ATOM 674 O O . ALA A 1 94 ? -2.438 -4.454 12.747 1.00 72.38 94 ALA A O 1
ATOM 675 N N . GLU A 1 95 ? -4.673 -4.419 12.823 1.00 79.12 95 GLU A N 1
ATOM 676 C CA . GLU A 1 95 ? -4.864 -5.192 11.605 1.00 79.12 95 GLU A CA 1
ATOM 677 C C . GLU A 1 95 ? -5.198 -4.250 10.455 1.00 79.12 95 GLU A C 1
ATOM 679 O O . GLU A 1 95 ? -5.985 -3.318 10.621 1.00 79.12 95 GLU A O 1
ATOM 684 N N . ILE A 1 96 ? -4.609 -4.502 9.286 1.00 83.12 96 ILE A N 1
ATOM 685 C CA . ILE A 1 96 ? -4.865 -3.720 8.078 1.00 83.12 96 ILE A CA 1
ATOM 686 C C . ILE A 1 96 ? -5.640 -4.575 7.084 1.00 83.12 96 ILE A C 1
ATOM 688 O O . ILE A 1 96 ? -5.244 -5.703 6.769 1.00 83.12 96 ILE A O 1
ATOM 692 N N . LEU A 1 97 ? -6.749 -4.025 6.601 1.00 84.19 97 LEU A N 1
ATOM 693 C CA . LEU A 1 97 ? -7.628 -4.645 5.618 1.00 84.19 97 LEU A CA 1
ATOM 694 C C . LEU A 1 97 ? -7.657 -3.800 4.345 1.00 84.19 97 LEU A C 1
ATOM 696 O O . LEU A 1 97 ? -7.676 -2.573 4.417 1.00 84.19 97 LEU A O 1
ATOM 700 N N . ASP A 1 98 ? -7.707 -4.472 3.197 1.00 83.81 98 ASP A N 1
ATOM 701 C CA . ASP A 1 98 ? -8.138 -3.889 1.919 1.00 83.81 98 ASP A CA 1
ATOM 702 C C . ASP A 1 98 ? -9.583 -3.382 2.104 1.00 83.81 98 ASP A C 1
ATOM 704 O O . ASP A 1 98 ? -10.447 -4.166 2.511 1.00 83.81 98 ASP A O 1
ATOM 708 N N . PHE A 1 99 ? -9.836 -2.084 1.896 1.00 79.94 99 PHE A N 1
ATOM 709 C CA . PHE A 1 99 ? -11.163 -1.491 2.095 1.00 79.94 99 PHE A CA 1
ATOM 710 C C . PHE A 1 99 ? -12.163 -2.101 1.116 1.00 79.94 99 PHE A C 1
ATOM 712 O O . PHE A 1 99 ? -13.247 -2.485 1.527 1.00 79.94 99 PHE A O 1
ATOM 719 N N . GLU A 1 100 ? -11.796 -2.272 -0.150 1.00 80.31 100 GLU A N 1
ATOM 720 C CA . GLU A 1 100 ? -12.667 -2.777 -1.208 1.00 80.31 100 GLU A CA 1
ATOM 721 C C . GLU A 1 100 ? -13.072 -4.238 -0.994 1.00 80.31 100 GLU A C 1
ATOM 723 O O . GLU A 1 100 ? -14.194 -4.631 -1.321 1.00 80.31 100 GLU A O 1
ATOM 728 N N . LYS A 1 101 ? -12.160 -5.062 -0.468 1.00 77.56 101 LYS A N 1
ATOM 729 C CA . LYS A 1 101 ? -12.384 -6.510 -0.293 1.00 77.56 101 LYS A CA 1
ATOM 730 C C . LYS A 1 101 ? -12.660 -6.925 1.147 1.00 77.56 101 LYS A C 1
ATOM 732 O O . LYS A 1 101 ? -12.996 -8.087 1.377 1.00 77.56 101 LYS A O 1
ATOM 737 N N . GLY A 1 102 ? -12.448 -6.034 2.113 1.00 73.25 102 GLY A N 1
ATOM 738 C CA . GLY A 1 102 ? -12.601 -6.300 3.544 1.00 73.25 102 GLY A CA 1
ATOM 739 C C . GLY A 1 102 ? -11.690 -7.408 4.085 1.00 73.25 102 GLY A C 1
ATOM 740 O O . GLY A 1 102 ? -12.007 -8.014 5.107 1.00 73.25 102 GLY A O 1
ATOM 741 N N . ARG A 1 103 ? -10.580 -7.727 3.405 1.00 78.06 103 ARG A N 1
ATOM 742 C CA . ARG A 1 103 ? -9.714 -8.870 3.743 1.00 78.06 103 ARG A CA 1
ATOM 743 C C . ARG A 1 103 ? -8.290 -8.442 4.070 1.00 78.06 103 ARG A C 1
ATOM 745 O O . ARG A 1 103 ? -7.775 -7.475 3.513 1.00 78.06 103 ARG A O 1
ATOM 752 N N . LYS A 1 104 ? -7.645 -9.215 4.946 1.00 81.19 104 LYS A N 1
ATOM 753 C CA . LYS A 1 104 ? -6.222 -9.071 5.280 1.00 81.19 104 LYS A CA 1
ATOM 754 C C . LYS A 1 104 ? -5.345 -9.525 4.118 1.00 81.19 104 LYS A C 1
ATOM 756 O O . LYS A 1 104 ? -5.707 -10.444 3.381 1.00 81.19 104 LYS A O 1
ATOM 761 N N . GLY A 1 105 ? -4.147 -8.955 4.047 1.00 81.81 105 GLY A N 1
ATOM 762 C CA . GLY A 1 105 ? -3.066 -9.433 3.189 1.00 81.81 105 GLY A CA 1
ATOM 763 C C . GLY A 1 105 ? -2.762 -8.514 2.014 1.00 81.81 105 GLY A C 1
ATOM 764 O O . GLY A 1 105 ? -3.141 -7.347 1.994 1.00 81.81 105 GLY A O 1
ATOM 765 N N . ALA A 1 106 ? -2.019 -9.052 1.051 1.00 87.94 106 ALA A N 1
ATOM 766 C CA . ALA A 1 106 ? -1.540 -8.287 -0.088 1.00 87.94 106 ALA A CA 1
ATOM 767 C C . ALA A 1 106 ? -2.673 -7.939 -1.068 1.00 87.94 106 ALA A C 1
ATOM 769 O O . ALA A 1 106 ? -3.482 -8.790 -1.459 1.00 87.94 106 ALA A O 1
ATOM 770 N N . ILE A 1 107 ? -2.677 -6.692 -1.528 1.00 91.62 107 ILE A N 1
ATOM 771 C CA . ILE A 1 107 ? -3.500 -6.216 -2.635 1.00 91.62 107 ILE A CA 1
ATOM 772 C C . ILE A 1 107 ? -2.741 -6.493 -3.930 1.00 91.62 107 ILE A C 1
ATOM 774 O O . ILE A 1 107 ? -1.608 -6.053 -4.102 1.00 91.62 107 ILE A O 1
ATOM 778 N N . PHE A 1 108 ? -3.361 -7.240 -4.843 1.00 91.94 108 PHE A N 1
ATOM 779 C CA . PHE A 1 108 ? -2.800 -7.498 -6.165 1.00 91.94 108 PHE A CA 1
ATOM 780 C C . PHE A 1 108 ? -3.263 -6.442 -7.165 1.00 91.94 108 PHE A C 1
ATOM 782 O O . PHE A 1 108 ? -4.466 -6.226 -7.331 1.00 91.94 108 PHE A O 1
ATOM 789 N N . LEU A 1 109 ? -2.298 -5.839 -7.849 1.00 90.12 109 LEU A N 1
ATOM 790 C CA . LEU A 1 109 ? -2.471 -4.868 -8.915 1.00 90.12 109 LEU A CA 1
ATOM 791 C C . LEU A 1 109 ? -2.049 -5.517 -10.234 1.00 90.12 109 LEU A C 1
ATOM 793 O O . LEU A 1 109 ? -0.869 -5.841 -10.384 1.00 90.12 109 LEU A O 1
ATOM 797 N N . PRO A 1 110 ? -2.965 -5.725 -11.192 1.00 87.81 110 PRO A N 1
ATOM 798 C CA . PRO A 1 110 ? -2.600 -6.310 -12.475 1.00 87.81 110 PRO A CA 1
ATOM 799 C C . PRO A 1 110 ? -1.628 -5.387 -13.215 1.00 87.81 110 PRO A C 1
ATOM 801 O O . PRO A 1 110 ? -1.741 -4.158 -13.131 1.00 87.81 110 PRO A O 1
ATOM 804 N N . ALA A 1 111 ? -0.673 -5.980 -13.934 1.00 81.19 111 ALA A N 1
ATOM 805 C CA . ALA A 1 111 ? 0.274 -5.225 -14.744 1.00 81.19 111 ALA A CA 1
ATOM 806 C C . ALA A 1 111 ? -0.477 -4.417 -15.813 1.00 81.19 111 ALA A C 1
ATOM 808 O O . ALA A 1 111 ? -1.203 -4.986 -16.629 1.00 81.19 111 ALA A O 1
ATOM 809 N N . GLN A 1 112 ? -0.294 -3.096 -15.824 1.00 68.38 112 GLN A N 1
ATOM 810 C CA . GLN A 1 112 ? -0.854 -2.239 -16.865 1.00 68.38 112 GLN A CA 1
ATOM 811 C C . GLN A 1 112 ? 0.233 -1.789 -17.837 1.00 68.38 112 GLN A C 1
ATOM 813 O O . GLN A 1 112 ? 0.932 -0.817 -17.587 1.00 68.38 112 GLN A O 1
ATOM 818 N N . GLY A 1 113 ? 0.346 -2.497 -18.965 1.00 66.25 113 GLY A N 1
ATOM 819 C CA . GLY A 1 113 ? 1.081 -2.058 -20.157 1.00 66.25 113 GLY A CA 1
ATOM 820 C C . GLY A 1 113 ? 2.492 -1.495 -19.920 1.00 66.25 113 GLY A C 1
ATOM 821 O O . GLY A 1 113 ? 3.204 -1.893 -19.005 1.00 66.25 113 GLY A O 1
ATOM 822 N N . ARG A 1 114 ? 2.917 -0.588 -20.811 1.00 67.44 114 ARG A N 1
ATOM 823 C CA . ARG A 1 114 ? 4.222 0.106 -20.753 1.00 67.44 114 ARG A CA 1
ATOM 824 C C . ARG A 1 114 ? 4.129 1.536 -20.204 1.00 67.44 114 ARG A C 1
ATOM 826 O O . ARG A 1 114 ? 5.123 2.253 -20.199 1.00 67.44 114 ARG A O 1
ATOM 833 N N . SER A 1 115 ? 2.942 1.979 -19.804 1.00 76.62 115 SER A N 1
ATOM 834 C CA . SER A 1 115 ? 2.712 3.331 -19.294 1.00 76.62 115 SER A CA 1
ATOM 835 C C . SER A 1 115 ? 2.903 3.393 -17.784 1.00 76.62 115 SER A C 1
ATOM 837 O O . SER A 1 115 ? 2.775 2.388 -17.088 1.00 76.62 115 SER A O 1
ATOM 839 N N . ARG A 1 116 ? 3.147 4.601 -17.265 1.00 82.31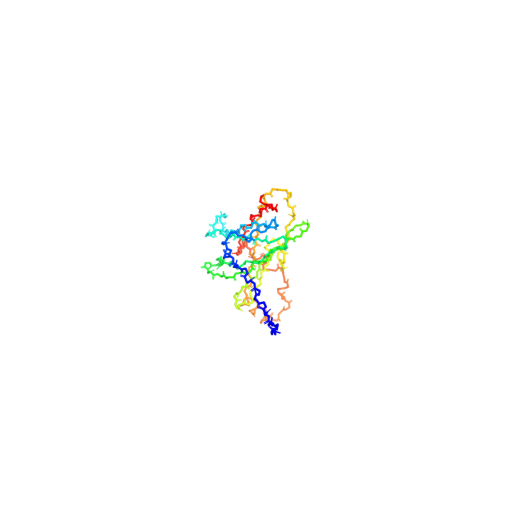 116 ARG A N 1
ATOM 840 C CA . ARG A 1 116 ? 3.063 4.863 -15.826 1.00 82.31 116 ARG A CA 1
ATOM 841 C C . ARG A 1 116 ? 1.687 4.427 -15.317 1.00 82.31 116 ARG A C 1
ATOM 843 O O . ARG A 1 116 ? 0.667 4.854 -15.856 1.00 82.31 116 ARG A O 1
ATOM 850 N N . GLN A 1 117 ? 1.675 3.584 -14.294 1.00 87.12 117 GLN A N 1
ATOM 851 C CA . GLN A 1 117 ? 0.453 3.071 -13.687 1.00 87.12 117 GLN A CA 1
ATOM 852 C C . GLN A 1 117 ? 0.143 3.889 -12.432 1.00 87.12 117 GLN A C 1
ATOM 854 O O . GLN A 1 117 ? 0.989 4.010 -11.551 1.00 87.12 117 GLN A O 1
ATOM 859 N N . GLN A 1 118 ? -1.066 4.440 -12.346 1.00 90.88 118 GLN A N 1
ATOM 860 C CA . GLN A 1 118 ? -1.554 5.146 -11.163 1.00 90.88 118 GLN A CA 1
ATOM 861 C C . GLN A 1 118 ? -2.688 4.341 -10.535 1.00 90.88 118 GLN A C 1
ATOM 863 O O . GLN A 1 118 ? -3.656 4.002 -11.215 1.00 90.88 118 GLN A O 1
ATOM 868 N N . VAL A 1 119 ? -2.566 4.021 -9.249 1.00 91.62 119 VAL A N 1
ATOM 869 C CA . VAL A 1 119 ? -3.562 3.233 -8.516 1.00 91.62 119 VAL A CA 1
ATOM 870 C C . VAL A 1 119 ? -3.806 3.845 -7.148 1.00 91.62 119 VAL A C 1
ATOM 872 O O . VAL A 1 119 ? -2.859 4.191 -6.446 1.00 91.62 119 VAL A O 1
ATOM 875 N N . THR A 1 120 ? -5.074 3.928 -6.762 1.00 93.00 120 THR A N 1
ATOM 876 C CA . THR A 1 120 ? -5.493 4.279 -5.406 1.00 93.00 120 THR A CA 1
ATOM 877 C C . THR A 1 120 ? -5.782 3.001 -4.625 1.00 93.00 120 THR A C 1
ATOM 879 O O . THR A 1 120 ? -6.501 2.129 -5.108 1.00 93.00 120 THR A O 1
ATOM 882 N N . LEU A 1 121 ? -5.195 2.883 -3.439 1.00 92.56 121 LEU A N 1
ATOM 883 C CA . LEU A 1 121 ? -5.393 1.803 -2.484 1.00 92.56 121 LEU A CA 1
ATOM 884 C C . LEU A 1 121 ? -6.067 2.359 -1.237 1.00 92.56 121 LEU A C 1
ATOM 886 O O . LEU A 1 121 ? -5.556 3.303 -0.630 1.00 92.56 121 LEU A O 1
ATOM 890 N N . ASN A 1 122 ? -7.171 1.745 -0.836 1.00 91.38 122 ASN A N 1
ATOM 891 C CA . ASN A 1 122 ? -7.928 2.144 0.337 1.00 91.38 122 ASN A CA 1
ATOM 892 C C . ASN A 1 122 ? -7.736 1.103 1.446 1.00 91.38 122 ASN A C 1
ATOM 894 O O . ASN A 1 122 ? -7.879 -0.099 1.224 1.00 91.38 122 ASN A O 1
ATOM 898 N N . PHE A 1 123 ? -7.406 1.555 2.653 1.00 89.06 123 PHE A N 1
ATOM 899 C CA . PHE A 1 123 ? -7.123 0.681 3.787 1.00 89.06 123 PHE A CA 1
ATOM 900 C C . PHE A 1 123 ? -8.029 0.988 4.977 1.00 89.06 123 PHE A C 1
ATOM 902 O O . PHE A 1 123 ? -8.338 2.146 5.270 1.00 89.06 123 PHE A O 1
ATOM 909 N N . ILE A 1 124 ? -8.402 -0.069 5.697 1.00 87.19 124 ILE A N 1
ATOM 910 C CA . ILE A 1 124 ? -9.031 0.003 7.019 1.00 87.19 124 ILE A CA 1
ATOM 911 C C . ILE A 1 124 ? -8.020 -0.460 8.061 1.00 87.19 124 ILE A C 1
ATOM 913 O O . ILE A 1 124 ? -7.403 -1.513 7.902 1.00 87.19 124 ILE A O 1
ATOM 917 N N . ILE A 1 125 ? -7.901 0.296 9.146 1.00 85.00 125 ILE A N 1
ATOM 918 C CA . ILE A 1 125 ? -7.105 -0.026 10.324 1.00 85.00 125 ILE A CA 1
ATOM 919 C C . ILE A 1 125 ? -8.054 -0.441 11.451 1.00 85.00 125 ILE A C 1
ATOM 921 O O . ILE A 1 125 ? -8.952 0.302 11.859 1.00 85.00 125 ILE A O 1
ATOM 925 N N . VAL A 1 126 ? -7.843 -1.644 11.976 1.00 79.00 126 VAL A N 1
ATOM 926 C CA . VAL A 1 126 ? -8.584 -2.205 13.110 1.00 79.00 126 VAL A CA 1
ATOM 927 C C . VAL A 1 126 ? -7.634 -2.292 14.300 1.00 79.00 126 VAL A C 1
ATOM 929 O O . VAL A 1 126 ? -6.715 -3.104 14.295 1.00 79.00 126 VAL A O 1
ATOM 932 N N . ARG A 1 127 ? -7.809 -1.433 15.312 1.00 74.69 127 ARG A N 1
ATOM 933 C CA . ARG A 1 127 ? -6.924 -1.375 16.493 1.00 74.69 127 ARG A CA 1
ATOM 934 C C . ARG A 1 127 ? -7.275 -2.475 17.516 1.00 74.69 127 ARG A C 1
ATOM 936 O O . ARG A 1 127 ? -8.451 -2.754 17.737 1.00 74.69 127 ARG A O 1
ATOM 943 N N . ASP A 1 128 ? -6.272 -3.026 18.210 1.00 63.53 128 ASP A N 1
ATOM 944 C CA . ASP A 1 128 ? -6.417 -4.127 19.192 1.00 63.53 128 ASP A CA 1
ATOM 945 C C . ASP A 1 128 ? -7.416 -3.841 20.329 1.00 63.53 128 ASP A C 1
ATOM 947 O O . ASP A 1 128 ? -8.173 -4.715 20.735 1.00 63.53 128 ASP A O 1
ATOM 951 N N . ALA A 1 129 ? -7.501 -2.599 20.822 1.00 53.41 129 ALA A N 1
ATOM 952 C CA . ALA A 1 129 ? -8.479 -2.231 21.855 1.00 53.41 129 ALA A CA 1
ATOM 953 C C . ALA A 1 129 ? -9.934 -2.481 21.407 1.00 53.41 129 ALA A C 1
ATOM 955 O O . ALA A 1 129 ? -10.794 -2.793 22.229 1.00 53.41 129 ALA A O 1
ATOM 956 N N . SER A 1 130 ? -10.202 -2.402 20.099 1.00 51.47 130 SER A N 1
ATOM 957 C CA . SER A 1 130 ? -11.490 -2.763 19.509 1.00 51.47 130 SER A CA 1
ATOM 958 C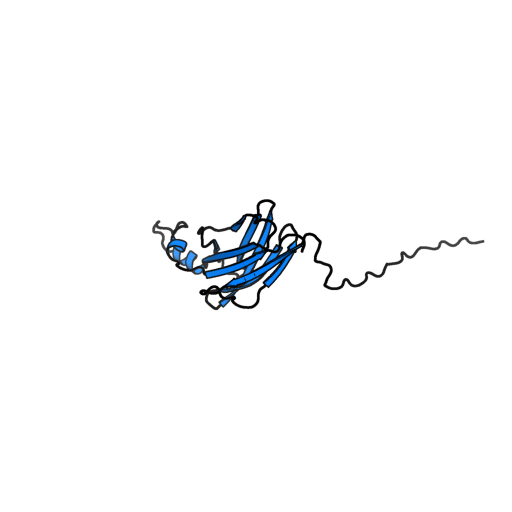 C . SER A 1 130 ? -11.669 -4.275 19.379 1.00 51.47 130 SER A C 1
ATOM 960 O O . SER A 1 130 ? -12.802 -4.725 19.441 1.00 51.47 130 SER A O 1
ATOM 962 N N . VAL A 1 131 ? -10.591 -5.053 19.237 1.00 47.81 131 VAL A N 1
ATOM 963 C CA . VAL A 1 131 ? -10.612 -6.527 19.173 1.00 47.81 131 VAL A CA 1
ATOM 964 C C . VAL A 1 131 ? -10.805 -7.132 20.569 1.00 47.81 131 VAL A C 1
ATOM 966 O O . VAL A 1 131 ? -11.685 -7.966 20.761 1.00 47.81 131 VAL A O 1
ATOM 969 N N . ARG A 1 132 ? -10.080 -6.648 21.586 1.00 39.03 132 ARG A N 1
ATOM 970 C CA . ARG A 1 132 ? -10.177 -7.155 22.970 1.00 39.03 132 ARG A CA 1
ATOM 971 C C . ARG A 1 132 ? -11.485 -6.799 23.676 1.00 39.03 132 ARG A C 1
ATOM 973 O O . ARG A 1 132 ? -11.985 -7.596 24.463 1.00 39.03 132 ARG A O 1
ATOM 980 N N . ALA A 1 133 ? -12.086 -5.645 23.375 1.00 42.56 133 ALA A N 1
ATOM 981 C CA . ALA A 1 133 ? -13.424 -5.306 23.877 1.00 42.56 133 ALA A CA 1
ATOM 982 C C . ALA A 1 133 ? -14.524 -6.247 23.334 1.00 42.56 133 ALA A C 1
ATOM 984 O O . ALA A 1 133 ? -15.623 -6.291 23.883 1.00 42.56 133 ALA A O 1
ATOM 985 N N . LEU A 1 134 ? -14.234 -7.014 22.275 1.00 42.31 134 LEU A N 1
ATOM 986 C CA . LEU A 1 134 ? -15.154 -7.971 21.656 1.00 42.31 134 LEU A CA 1
ATOM 987 C C . LEU A 1 134 ? -14.994 -9.402 22.182 1.00 42.31 134 LEU A C 1
ATOM 989 O O . LEU A 1 134 ? -15.944 -10.176 22.102 1.00 42.31 134 LEU A O 1
ATOM 993 N N . GLU A 1 135 ? -13.842 -9.751 22.755 1.00 43.53 135 GLU A N 1
ATOM 994 C CA . GLU A 1 135 ? -13.613 -11.065 23.376 1.00 43.53 135 GLU A CA 1
ATOM 995 C C . GLU A 1 135 ? -14.336 -11.211 24.729 1.00 43.53 135 GLU A C 1
ATOM 997 O O . GLU A 1 135 ? -14.613 -12.325 25.167 1.00 43.53 135 GLU A O 1
ATOM 1002 N N . GLY A 1 136 ? -14.717 -10.095 25.365 1.00 41.44 136 GLY A N 1
ATOM 1003 C CA . GLY A 1 136 ? -15.493 -10.072 26.614 1.00 41.44 136 GLY A CA 1
ATOM 1004 C C . GLY A 1 136 ? -17.001 -10.326 26.462 1.00 41.44 136 GLY A C 1
ATOM 1005 O O . GLY A 1 136 ? -17.699 -10.443 27.468 1.00 41.44 136 GLY A O 1
ATOM 1006 N N . HIS A 1 137 ? -17.523 -10.423 25.233 1.00 41.53 137 HIS A N 1
ATOM 1007 C CA . HIS A 1 137 ? -18.931 -10.726 24.957 1.00 41.53 137 HIS A CA 1
ATOM 1008 C C . HIS A 1 137 ? -19.072 -12.128 24.350 1.00 41.53 137 HIS A C 1
ATOM 1010 O O . HIS A 1 137 ? -19.230 -12.314 23.143 1.00 41.53 137 HIS A O 1
ATOM 1016 N N . THR A 1 138 ? -19.032 -13.133 25.224 1.00 41.38 138 THR A N 1
ATOM 1017 C CA . THR A 1 138 ? -19.288 -14.562 24.980 1.00 41.38 138 THR A CA 1
ATOM 1018 C C . THR A 1 138 ? -20.755 -14.848 24.634 1.00 41.38 138 THR A C 1
ATOM 1020 O O . THR A 1 138 ? -21.427 -15.628 25.299 1.00 41.38 138 THR A O 1
ATOM 1023 N N . ASN A 1 139 ? -21.266 -14.255 23.551 1.00 39.28 139 ASN A N 1
ATOM 1024 C CA . ASN A 1 139 ? -22.634 -14.503 23.083 1.00 39.28 139 ASN A CA 1
ATOM 1025 C C . ASN A 1 139 ? -22.692 -15.026 21.644 1.00 39.28 139 ASN A C 1
ATOM 1027 O O . ASN A 1 139 ? -23.695 -14.795 20.979 1.00 39.28 139 ASN A O 1
ATOM 1031 N N . GLY A 1 140 ? -21.646 -15.687 21.132 1.00 40.53 140 GLY A N 1
ATOM 1032 C CA . GLY A 1 140 ? -21.697 -16.474 19.883 1.00 40.53 140 GLY A CA 1
ATOM 1033 C C . GLY A 1 140 ? -22.078 -15.725 18.592 1.00 40.53 140 GLY A C 1
ATOM 1034 O O . GLY A 1 140 ? -21.969 -16.287 17.511 1.00 40.53 140 GLY A O 1
ATOM 1035 N N . GLN A 1 141 ? -22.451 -14.446 18.674 1.00 37.28 141 GLN A N 1
ATOM 1036 C CA . GLN A 1 141 ? -22.546 -13.478 17.584 1.00 37.28 141 GLN A CA 1
ATOM 1037 C C . GLN A 1 141 ? -21.204 -12.767 17.405 1.00 37.28 141 GLN A C 1
ATOM 1039 O O . GLN A 1 141 ? -21.131 -11.571 17.113 1.00 37.28 141 GLN A O 1
ATOM 1044 N N . THR A 1 142 ? -20.134 -13.526 17.644 1.00 39.91 142 THR A N 1
ATOM 1045 C CA . THR A 1 142 ? -18.751 -13.167 17.395 1.00 39.91 142 THR A CA 1
ATOM 1046 C C . THR A 1 142 ? -18.699 -12.523 16.025 1.00 39.91 142 THR A C 1
ATOM 1048 O O . THR A 1 142 ? -19.219 -13.080 15.057 1.00 39.91 142 THR A O 1
ATOM 1051 N N . LEU A 1 143 ? -18.120 -11.330 15.951 1.00 42.97 143 LEU A N 1
ATOM 1052 C CA . LEU A 1 143 ? -17.837 -10.625 14.710 1.00 42.97 143 LEU A CA 1
ATOM 1053 C C . LEU A 1 143 ? -16.849 -11.461 13.886 1.00 42.97 143 LEU A C 1
ATOM 1055 O O . LEU A 1 143 ? -15.666 -11.152 13.795 1.00 42.97 143 LEU A O 1
ATOM 1059 N N . ALA A 1 144 ? -17.334 -12.547 13.295 1.00 38.41 144 ALA A N 1
ATOM 1060 C CA . ALA A 1 144 ? -16.646 -13.306 12.282 1.00 38.41 144 ALA A CA 1
ATOM 1061 C C . ALA A 1 144 ? -16.597 -12.401 11.053 1.00 38.41 144 ALA A C 1
ATOM 1063 O O . ALA A 1 144 ? -17.563 -12.315 10.300 1.00 38.41 144 ALA A O 1
ATOM 1064 N N . SER A 1 145 ? -15.504 -11.638 10.957 1.00 46.03 145 SER A N 1
ATOM 1065 C CA . SER A 1 145 ? -14.897 -11.067 9.746 1.00 46.03 145 SER A CA 1
ATOM 1066 C C . SER A 1 145 ? -15.722 -10.151 8.817 1.00 46.03 145 SER A C 1
ATOM 1068 O O . SER A 1 145 ? -15.114 -9.456 8.013 1.00 46.03 145 SER A O 1
ATOM 1070 N N . GLY A 1 146 ? -17.051 -10.056 8.927 1.00 39.56 146 GLY A N 1
ATOM 1071 C CA . GLY A 1 146 ? -17.906 -9.362 7.949 1.00 39.56 146 GLY A CA 1
ATOM 1072 C C . GLY A 1 146 ? -18.442 -7.984 8.359 1.00 39.56 146 GLY A C 1
ATOM 1073 O O . GLY A 1 146 ? -18.953 -7.248 7.522 1.00 39.56 146 GLY A O 1
ATOM 1074 N N . ASN A 1 147 ? -18.340 -7.596 9.635 1.00 47.25 147 ASN A N 1
ATOM 1075 C CA . ASN A 1 147 ? -19.101 -6.454 10.174 1.00 47.25 147 ASN A CA 1
ATOM 1076 C C . ASN A 1 147 ? -18.311 -5.151 10.370 1.00 47.25 147 ASN A C 1
ATOM 1078 O O . ASN A 1 147 ? -18.928 -4.117 10.616 1.00 47.25 147 ASN A O 1
ATOM 1082 N N . VAL A 1 148 ? -16.979 -5.158 10.259 1.00 51.50 148 VAL A N 1
ATOM 1083 C CA . VAL A 1 148 ? -16.196 -3.906 10.297 1.00 51.50 148 VAL A CA 1
ATOM 1084 C C . VAL A 1 148 ? -16.379 -3.131 8.988 1.00 51.50 148 VAL A C 1
ATOM 1086 O O . VAL A 1 148 ? -16.639 -1.931 9.020 1.00 51.50 148 VAL A O 1
ATOM 1089 N N . PHE A 1 149 ? -16.356 -3.835 7.849 1.00 50.16 149 PHE A N 1
ATOM 1090 C CA . PHE A 1 149 ? -16.610 -3.262 6.524 1.00 50.16 149 PHE A CA 1
ATOM 1091 C C . PHE A 1 149 ? -18.024 -2.669 6.410 1.00 50.16 149 PHE A C 1
ATOM 1093 O O . PHE A 1 149 ? -18.173 -1.509 6.050 1.00 50.16 149 PHE A O 1
ATOM 1100 N N . ASN A 1 150 ? -19.060 -3.399 6.850 1.00 50.72 150 ASN A N 1
ATOM 1101 C CA . ASN A 1 150 ? -20.450 -2.916 6.813 1.00 50.72 150 ASN A CA 1
ATOM 1102 C C . ASN A 1 150 ? -20.722 -1.677 7.691 1.00 50.72 150 ASN A C 1
ATOM 1104 O O . ASN A 1 150 ? -21.780 -1.061 7.570 1.00 50.72 150 ASN A O 1
ATOM 1108 N N . ARG A 1 151 ? -19.803 -1.312 8.595 1.00 56.88 151 ARG A N 1
ATOM 1109 C CA . ARG A 1 151 ? -19.962 -0.168 9.508 1.00 56.88 151 ARG A CA 1
ATOM 1110 C C . ARG A 1 151 ? -19.133 1.053 9.105 1.00 56.88 151 ARG A C 1
ATOM 1112 O O . ARG A 1 151 ? -19.495 2.159 9.506 1.00 56.88 151 ARG A O 1
ATOM 1119 N N . LYS A 1 152 ? -18.058 0.893 8.322 1.00 67.38 152 LYS A N 1
ATOM 1120 C CA . LYS A 1 152 ? -17.210 2.014 7.884 1.00 67.38 152 LYS A CA 1
ATOM 1121 C C . LYS A 1 152 ? -17.622 2.518 6.505 1.00 67.38 152 LYS A C 1
ATOM 1123 O O . LYS A 1 152 ? -17.543 1.805 5.517 1.00 67.38 152 LYS A O 1
ATOM 1128 N N . ARG A 1 153 ? -18.034 3.789 6.446 1.00 74.31 153 ARG A N 1
ATOM 1129 C CA . ARG A 1 153 ? -18.393 4.477 5.193 1.00 74.31 153 ARG A CA 1
ATOM 1130 C C . ARG A 1 153 ? -17.183 5.019 4.428 1.00 74.31 153 ARG A C 1
ATOM 1132 O O . ARG A 1 153 ? -17.333 5.363 3.263 1.00 74.31 153 ARG A O 1
ATOM 1139 N N . GLN A 1 154 ? -16.029 5.144 5.082 1.00 81.75 154 GLN A N 1
ATOM 1140 C CA . GLN A 1 154 ? -14.812 5.730 4.518 1.00 81.75 154 GLN A CA 1
ATOM 1141 C C . GLN A 1 154 ? -13.576 4.926 4.959 1.00 81.75 154 GLN A C 1
ATOM 1143 O O . GLN A 1 154 ? -13.599 4.361 6.060 1.00 81.75 154 GLN A O 1
ATOM 1148 N N . PRO A 1 155 ? -12.531 4.846 4.114 1.00 87.50 155 PRO A N 1
ATOM 1149 C CA . PRO A 1 155 ? -11.247 4.259 4.486 1.00 87.50 155 PRO A CA 1
ATOM 1150 C C . PRO A 1 155 ? -10.514 5.128 5.514 1.00 87.50 155 PRO A C 1
ATOM 1152 O O . PRO A 1 155 ? -10.700 6.342 5.555 1.00 87.50 155 PRO A O 1
ATOM 1155 N N . ASP A 1 156 ? -9.652 4.506 6.317 1.00 87.00 156 ASP A N 1
ATOM 1156 C CA . ASP A 1 156 ? -8.818 5.220 7.298 1.00 87.00 156 ASP A CA 1
ATOM 1157 C C . ASP A 1 156 ? -7.579 5.831 6.652 1.00 87.00 156 ASP A C 1
ATOM 1159 O O . ASP A 1 156 ? -7.083 6.873 7.073 1.00 87.00 156 ASP A O 1
ATOM 1163 N N . VAL A 1 157 ? -7.064 5.149 5.629 1.00 90.12 157 VAL A N 1
ATOM 1164 C CA . VAL A 1 157 ? -5.883 5.558 4.877 1.00 90.12 157 VAL A CA 1
ATOM 1165 C C . VAL A 1 157 ? -6.147 5.317 3.404 1.00 90.12 157 VAL A C 1
ATOM 1167 O O . VAL A 1 157 ? -6.527 4.218 3.002 1.00 90.12 157 VAL A O 1
ATOM 1170 N N . VAL A 1 158 ? -5.881 6.337 2.597 1.00 93.88 158 VAL A N 1
ATOM 1171 C CA . VAL A 1 158 ? -5.906 6.257 1.139 1.00 93.88 158 VAL A CA 1
ATOM 1172 C C . VAL A 1 158 ? -4.497 6.522 0.631 1.00 93.88 158 VAL A C 1
ATOM 1174 O O . VAL A 1 158 ? -3.919 7.566 0.931 1.00 93.88 158 VAL A O 1
ATOM 1177 N N . LEU A 1 159 ? -3.930 5.585 -0.127 1.00 95.19 159 LEU A N 1
ATOM 1178 C CA . LEU A 1 159 ? -2.620 5.737 -0.758 1.00 95.19 159 LEU A CA 1
ATOM 1179 C C . LEU A 1 159 ? -2.765 5.737 -2.271 1.00 95.19 159 LEU A C 1
ATOM 1181 O O . LEU A 1 159 ? -3.325 4.809 -2.844 1.00 95.19 159 LEU A O 1
ATOM 1185 N N . AR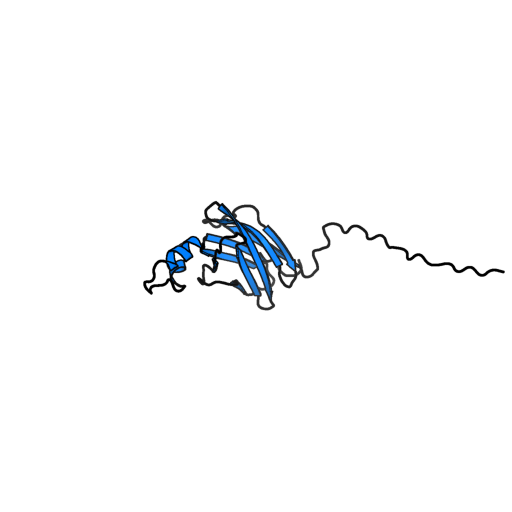G A 1 160 ? -2.178 6.726 -2.934 1.00 96.31 160 ARG A N 1
ATOM 1186 C CA . ARG A 1 160 ? -1.966 6.705 -4.376 1.00 96.31 160 ARG A CA 1
ATOM 1187 C C . ARG A 1 160 ? -0.547 6.259 -4.677 1.00 96.31 160 ARG A C 1
ATOM 1189 O O . ARG A 1 160 ? 0.408 6.892 -4.231 1.00 96.31 160 ARG A O 1
ATOM 1196 N N . LEU A 1 161 ? -0.422 5.179 -5.439 1.00 94.50 161 LEU A N 1
ATOM 1197 C CA . LEU A 1 161 ? 0.843 4.708 -5.978 1.00 94.50 161 LEU A CA 1
ATOM 1198 C C . LEU A 1 161 ? 0.930 5.078 -7.452 1.00 94.50 161 LEU A C 1
ATOM 1200 O O . LEU A 1 161 ? 0.057 4.727 -8.246 1.00 94.50 161 LEU A O 1
ATOM 1204 N N . GLU A 1 162 ? 2.011 5.751 -7.807 1.00 93.50 162 GLU A N 1
ATOM 1205 C CA . GLU A 1 162 ? 2.411 6.020 -9.180 1.00 93.50 162 GLU A CA 1
ATOM 1206 C C . GLU A 1 162 ? 3.650 5.164 -9.469 1.00 93.50 162 GLU A C 1
ATOM 1208 O O . GLU A 1 162 ? 4.746 5.425 -8.968 1.00 93.50 162 GLU A O 1
ATOM 1213 N N . LEU A 1 163 ? 3.458 4.095 -10.242 1.00 89.25 163 LEU A N 1
ATOM 1214 C CA . LEU A 1 163 ? 4.501 3.145 -10.614 1.00 89.25 163 LEU A CA 1
ATOM 1215 C C . LEU A 1 163 ? 5.052 3.522 -11.990 1.00 89.25 163 LEU A C 1
ATOM 1217 O O . LEU A 1 163 ? 4.329 3.481 -12.992 1.00 89.25 163 LEU A O 1
ATOM 1221 N N . ALA A 1 164 ? 6.329 3.894 -12.046 1.00 86.06 164 ALA A N 1
ATOM 1222 C CA . ALA A 1 164 ? 7.026 4.075 -13.313 1.00 86.06 164 ALA A CA 1
ATOM 1223 C C . ALA A 1 164 ? 7.219 2.722 -14.033 1.00 86.06 164 ALA A C 1
ATOM 1225 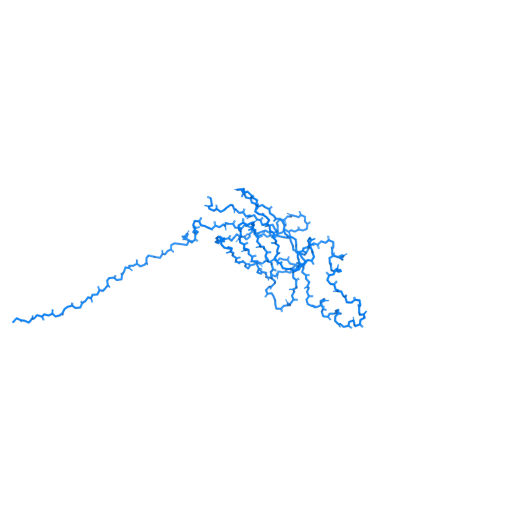O O . ALA A 1 164 ? 7.308 1.677 -13.372 1.00 86.06 164 ALA A O 1
ATOM 1226 N N . PRO A 1 165 ? 7.296 2.712 -15.377 1.00 77.12 165 PRO A N 1
ATOM 1227 C CA . PRO A 1 165 ? 7.695 1.513 -16.105 1.00 77.12 165 PRO A CA 1
ATOM 1228 C C . PRO A 1 165 ? 9.108 1.053 -15.680 1.00 77.12 165 PRO A C 1
ATOM 1230 O O . PRO A 1 165 ? 9.909 1.872 -15.224 1.00 77.12 165 PRO A O 1
ATOM 1233 N N . PRO A 1 166 ? 9.433 -0.248 -15.809 1.00 66.19 166 PRO A N 1
ATOM 1234 C CA . PRO A 1 166 ? 10.803 -0.731 -15.632 1.00 66.19 166 PRO A CA 1
ATOM 1235 C C . PRO A 1 166 ? 11.764 -0.009 -16.581 1.00 66.19 166 PRO A C 1
ATOM 1237 O O . PRO A 1 166 ? 11.516 -0.003 -17.785 1.00 66.19 166 PRO A O 1
ATOM 1240 N N . GLY A 1 167 ? 12.857 0.537 -16.041 1.00 60.78 167 GLY A N 1
ATOM 1241 C CA . GLY A 1 167 ? 14.025 0.939 -16.828 1.00 60.78 167 GLY A CA 1
ATOM 1242 C C . GLY A 1 167 ? 14.254 2.434 -17.058 1.00 60.78 167 GLY A C 1
ATOM 1243 O O . GLY A 1 167 ? 15.328 2.747 -17.552 1.00 60.78 167 GLY A O 1
ATOM 1244 N N . GLY A 1 168 ? 13.347 3.339 -16.664 1.00 47.69 168 GLY A N 1
ATOM 1245 C CA . GLY A 1 168 ? 13.524 4.780 -16.928 1.00 47.69 168 GLY A CA 1
ATOM 1246 C C . GLY A 1 168 ? 13.348 5.153 -18.396 1.00 47.69 168 GLY A C 1
ATOM 1247 O O . GLY A 1 168 ? 14.067 4.613 -19.260 1.00 47.69 168 GLY A O 1
#

Radius of gyration: 24.05 Å; chains: 1; bounding box: 100×32×47 Å

pLDDT: mean 73.68, std 20.66, range [37.28, 96.5]

Sequence (168 aa):
MVLACLMAPAHAQPVAPSAPGDLIGADTRLVKIIQLGPAEQPMGDPVEVACPASGCQALLPLTVDSLPERFLLSIQFVSAGTYVTLQPRSIGTAEILDFEKGRKGAIFLPAQGRSRQQVTLNFIIVRDASVRALEGHTNGQTLASGNVFNRKRQPDVVLRLELAPPGG

Foldseek 3Di:
DDDDDDDDDDDDDDPDPDDPPPPLPQQWKKKWKFWADPVRHTDDDIDIDTAGNQWDWDWDQDAFPNDTFTWIWTWGHDPQFIWIAIGGPDPWPKFKAFLVVLDGDTDTDGDDPQAWDKDKTFIAIHTVVNVVVQVVDPPPVRPPRDVVSVPDPGGRIIMIMTIHGTGD

Secondary structure (DSSP, 8-state):
-------------------TTTT--TT-EEEEEEEE-TTS-B-SPPEEEEE-TTEEEEEEEEEETTEEEEEEEEEEEETTEEEEEEEE-SSS--EEEETTT--BSPEEEE---SSPEEEEEEEEEE-HHHHHHHHT--SS----SSTTGGG-SS-SEEEEEEEPPTT-